Protein AF-A0A356EFA8-F1 (afdb_monomer_lite)

Foldseek 3Di:
DAFAPPCVVVVQVVPAPDWDWDDDLQKTKIKGADDDDPVPPPDFFRIKIFIGHNPDPTGQKIWTWGADPVRWTFTWIGGHNDIDTPDIDRDDDDPVVSVVVVVVVVVVDPVNVVCSVPDDDPPPDDPPDDDDDDDDD

pLDDT: mean 80.31, std 16.83, range [43.88, 96.44]

Structure (mmCIF, N/CA/C/O backbone):
data_AF-A0A356EFA8-F1
#
_entry.id   AF-A0A356EFA8-F1
#
loop_
_atom_site.group_PDB
_atom_site.id
_atom_site.type_symbol
_atom_site.label_atom_id
_atom_site.label_alt_id
_atom_site.label_comp_id
_atom_site.label_asym_id
_atom_site.label_entity_id
_atom_site.label_seq_id
_atom_site.pdbx_PDB_ins_code
_atom_site.Cartn_x
_atom_site.Cartn_y
_atom_site.Cartn_z
_atom_site.occupancy
_atom_site.B_iso_or_equiv
_atom_site.auth_seq_id
_atom_site.auth_comp_id
_atom_site.auth_asym_id
_atom_site.auth_atom_id
_atom_site.pdbx_PDB_model_num
ATOM 1 N N . MET A 1 1 ? -12.870 -0.960 8.664 1.00 74.88 1 MET A N 1
ATOM 2 C CA . MET A 1 1 ? -12.646 -1.708 7.402 1.00 74.88 1 MET A CA 1
ATOM 3 C C . MET A 1 1 ? -12.320 -3.165 7.731 1.00 74.88 1 MET A C 1
ATOM 5 O O . MET A 1 1 ? -12.073 -3.454 8.900 1.00 74.88 1 MET A O 1
ATOM 9 N N . LYS A 1 2 ? -12.379 -4.093 6.764 1.00 84.56 2 LYS A N 1
ATOM 10 C CA . LYS A 1 2 ? -11.931 -5.484 6.984 1.00 84.56 2 LYS A CA 1
ATOM 11 C C . LYS A 1 2 ? -10.401 -5.496 7.049 1.00 84.56 2 LYS A C 1
ATOM 13 O O . LYS A 1 2 ? -9.758 -4.748 6.320 1.00 84.56 2 LYS A O 1
ATOM 18 N N . ALA A 1 3 ? -9.824 -6.307 7.934 1.00 89.19 3 ALA A N 1
ATOM 19 C CA . ALA A 1 3 ? -8.374 -6.469 7.977 1.00 89.19 3 ALA A CA 1
ATOM 20 C C . ALA A 1 3 ? -7.860 -7.026 6.642 1.00 89.19 3 ALA A C 1
ATOM 22 O O . ALA A 1 3 ? -8.526 -7.850 6.009 1.00 89.19 3 ALA A O 1
ATOM 23 N N . LEU A 1 4 ? -6.675 -6.576 6.236 1.00 91.50 4 LEU A N 1
ATOM 24 C CA . LEU A 1 4 ? -6.004 -7.058 5.040 1.00 91.50 4 LEU A CA 1
ATOM 25 C C . LEU A 1 4 ? -5.713 -8.555 5.194 1.00 91.50 4 LEU A C 1
ATOM 27 O O . LEU A 1 4 ? -5.055 -8.962 6.155 1.00 91.50 4 LEU A O 1
ATOM 31 N N . GLN A 1 5 ? -6.210 -9.367 4.261 1.00 90.19 5 GLN A N 1
ATOM 32 C CA . GLN A 1 5 ? -6.033 -10.822 4.318 1.00 90.19 5 GLN A CA 1
ATOM 33 C C . GLN A 1 5 ? -4.653 -11.270 3.819 1.00 90.19 5 GLN A C 1
ATOM 35 O O . GLN A 1 5 ? -4.176 -12.340 4.190 1.00 90.19 5 GLN A O 1
ATOM 40 N N . ASP A 1 6 ? -3.997 -10.451 2.996 1.00 87.81 6 ASP A N 1
ATOM 41 C CA . ASP A 1 6 ? -2.668 -10.742 2.458 1.00 87.81 6 ASP A CA 1
ATOM 42 C C . ASP A 1 6 ? -1.582 -10.643 3.532 1.00 87.81 6 ASP A C 1
ATOM 44 O O . ASP A 1 6 ? -1.049 -9.571 3.791 1.00 87.81 6 ASP A O 1
ATOM 48 N N . ILE A 1 7 ? -1.186 -11.773 4.113 1.00 89.00 7 ILE A N 1
ATOM 49 C CA . ILE A 1 7 ? -0.150 -11.836 5.152 1.00 89.00 7 ILE A CA 1
ATOM 50 C C . ILE A 1 7 ? 1.245 -11.386 4.689 1.00 89.00 7 ILE A C 1
ATOM 52 O O . ILE A 1 7 ? 2.133 -11.232 5.533 1.00 89.00 7 ILE A O 1
ATOM 56 N N . SER A 1 8 ? 1.476 -11.135 3.391 1.00 87.88 8 SER A N 1
ATOM 57 C CA . SER A 1 8 ? 2.776 -10.645 2.927 1.00 87.88 8 SER A CA 1
ATOM 58 C C . SER A 1 8 ? 3.128 -9.292 3.549 1.00 87.88 8 SER A C 1
ATOM 60 O O . SER A 1 8 ? 4.311 -8.980 3.672 1.00 87.88 8 SER A O 1
ATOM 62 N N . TRP A 1 9 ? 2.136 -8.501 3.992 1.00 89.75 9 TRP A N 1
ATOM 63 C CA . TRP A 1 9 ? 2.381 -7.250 4.722 1.00 89.75 9 TRP A CA 1
ATOM 64 C C . TRP A 1 9 ? 3.275 -7.467 5.948 1.00 89.75 9 TRP A C 1
ATOM 66 O O . TRP A 1 9 ? 4.125 -6.626 6.237 1.00 89.75 9 TRP A O 1
ATOM 76 N N . LEU A 1 10 ? 3.135 -8.608 6.634 1.00 91.12 10 LEU A N 1
ATOM 77 C CA . LEU A 1 10 ? 3.937 -8.944 7.805 1.00 91.12 10 LEU A CA 1
ATOM 78 C C . LEU A 1 10 ? 5.395 -9.143 7.396 1.00 91.12 10 LEU A C 1
ATOM 80 O O . LEU A 1 10 ? 6.282 -8.543 7.992 1.00 91.12 10 LEU A O 1
ATOM 84 N N . ARG A 1 11 ? 5.638 -9.916 6.327 1.00 88.69 11 ARG A N 1
ATOM 85 C CA . ARG A 1 11 ? 6.984 -10.140 5.782 1.00 88.69 11 ARG A CA 1
ATOM 86 C C . ARG A 1 11 ? 7.681 -8.811 5.522 1.00 88.69 11 ARG A C 1
ATOM 88 O O . ARG A 1 11 ? 8.749 -8.585 6.076 1.00 88.69 11 ARG A O 1
ATOM 95 N N . TYR A 1 12 ? 7.050 -7.915 4.765 1.00 87.44 12 TYR A N 1
ATOM 96 C CA . TYR A 1 12 ? 7.639 -6.613 4.442 1.00 87.44 12 TYR A CA 1
ATOM 97 C C . TYR A 1 12 ? 7.851 -5.734 5.678 1.00 87.44 12 TYR A C 1
ATOM 99 O O . TYR A 1 12 ? 8.892 -5.098 5.818 1.00 87.44 12 TYR A O 1
ATOM 107 N N . LEU A 1 13 ? 6.927 -5.761 6.640 1.00 86.88 13 LEU A N 1
ATOM 108 C CA . LEU A 1 13 ? 7.123 -5.102 7.931 1.00 86.88 13 LEU A CA 1
ATOM 109 C C . LEU A 1 13 ? 8.204 -5.727 8.809 1.00 86.88 13 LEU A C 1
ATOM 111 O O . LEU A 1 13 ? 8.528 -5.125 9.820 1.00 86.88 13 LEU A O 1
ATOM 115 N N . TYR A 1 14 ? 8.754 -6.899 8.511 1.00 83.81 14 TYR A N 1
ATOM 116 C CA . TYR A 1 14 ? 9.884 -7.443 9.270 1.00 83.81 14 TYR A CA 1
ATOM 117 C C . TYR A 1 14 ? 11.191 -7.351 8.496 1.00 83.81 14 TYR A C 1
ATOM 119 O O . TYR A 1 14 ? 12.222 -7.067 9.102 1.00 83.81 14 TYR A O 1
ATOM 127 N N . THR A 1 15 ? 11.152 -7.509 7.175 1.00 80.06 15 THR A N 1
ATOM 128 C CA . THR A 1 15 ? 12.349 -7.576 6.334 1.00 80.06 15 THR A CA 1
ATOM 129 C C . THR A 1 15 ? 12.770 -6.230 5.755 1.00 80.06 15 THR A C 1
ATOM 131 O O . THR A 1 15 ? 13.953 -6.044 5.477 1.00 80.06 15 THR A O 1
ATOM 134 N N . SER A 1 16 ? 11.859 -5.262 5.594 1.00 75.69 16 SER A N 1
ATOM 135 C CA . SER A 1 16 ? 12.225 -3.962 5.024 1.00 75.69 16 SER A CA 1
ATOM 136 C C . SER A 1 16 ? 13.109 -3.178 5.987 1.00 75.69 16 SER A C 1
ATOM 138 O O . SER A 1 16 ? 12.699 -2.886 7.110 1.00 75.69 16 SER A O 1
ATOM 140 N N . VAL A 1 17 ? 14.306 -2.813 5.527 1.00 68.44 17 VAL A N 1
ATOM 141 C CA . VAL A 1 17 ? 15.289 -2.019 6.284 1.00 68.44 17 VAL A CA 1
ATOM 142 C C . VAL A 1 17 ? 14.862 -0.552 6.381 1.00 68.44 17 VAL A C 1
ATOM 144 O O . VAL A 1 17 ? 15.141 0.116 7.371 1.00 68.44 17 VAL A O 1
ATOM 147 N N . GLN A 1 18 ? 14.150 -0.052 5.369 1.00 73.94 18 GLN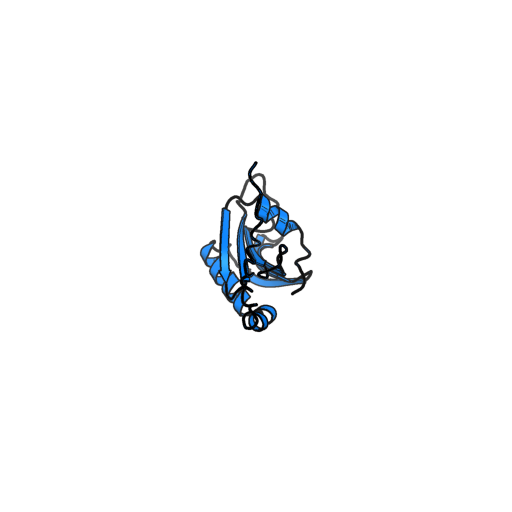 A N 1
ATOM 148 C CA . GLN A 1 18 ? 13.697 1.333 5.302 1.00 73.94 18 GLN A CA 1
ATOM 149 C C . GLN A 1 18 ? 12.189 1.413 5.512 1.00 73.94 18 GLN A C 1
ATOM 151 O O . GLN A 1 18 ? 11.410 0.838 4.742 1.00 73.94 18 GLN A O 1
ATOM 156 N N . ARG A 1 19 ? 11.793 2.123 6.574 1.00 82.25 19 ARG A N 1
ATOM 157 C CA . ARG A 1 19 ? 10.394 2.337 6.940 1.00 82.25 19 ARG A CA 1
ATOM 158 C C . ARG A 1 19 ? 10.169 3.766 7.385 1.00 82.25 19 ARG A C 1
ATOM 160 O O . ARG A 1 19 ? 10.938 4.292 8.185 1.00 82.25 19 ARG A O 1
ATOM 167 N N . GLU A 1 20 ? 9.081 4.352 6.912 1.00 91.31 20 GLU A N 1
ATOM 168 C CA . GLU A 1 20 ? 8.570 5.618 7.426 1.00 91.31 20 GLU A CA 1
ATOM 169 C C . GLU A 1 20 ? 7.288 5.351 8.213 1.00 91.31 20 GLU A C 1
ATOM 171 O O . GLU A 1 20 ? 6.422 4.595 7.773 1.00 91.31 20 GLU A O 1
ATOM 176 N N . HIS A 1 21 ? 7.165 5.980 9.380 1.00 92.56 21 HIS A N 1
ATOM 177 C CA . HIS A 1 21 ? 5.983 5.899 10.228 1.00 92.56 21 HIS A CA 1
ATOM 178 C C . HIS A 1 21 ? 5.426 7.301 10.437 1.00 92.56 21 HIS A C 1
ATOM 180 O O . HIS A 1 21 ? 6.141 8.186 10.905 1.00 92.56 21 HIS A O 1
ATOM 186 N N . PHE A 1 22 ? 4.147 7.503 10.132 1.00 92.56 22 PHE A N 1
ATOM 187 C CA . PHE A 1 22 ? 3.484 8.781 10.373 1.00 92.56 22 PHE A CA 1
ATOM 188 C C . PHE A 1 22 ? 1.983 8.604 10.600 1.00 92.56 22 PHE A C 1
ATOM 190 O O . PHE A 1 22 ? 1.412 7.541 10.359 1.00 92.56 22 PHE A O 1
ATOM 197 N N . SER A 1 23 ? 1.341 9.656 11.099 1.00 90.44 23 SER A N 1
ATOM 198 C CA . SER A 1 23 ? -0.106 9.688 11.307 1.00 90.44 23 SER A CA 1
ATOM 199 C C . SER A 1 23 ? -0.770 10.542 10.238 1.00 90.44 23 SER A C 1
ATOM 201 O O . SER A 1 23 ? -0.256 11.600 9.881 1.00 90.44 23 SER A O 1
ATOM 203 N N . TRP A 1 24 ? -1.942 10.125 9.771 1.00 88.81 24 TRP A N 1
ATOM 204 C CA . TRP A 1 24 ? -2.717 10.871 8.785 1.00 88.81 24 TRP A CA 1
ATOM 205 C C . TRP A 1 24 ? -4.210 10.757 9.092 1.00 88.81 24 TRP A C 1
ATOM 207 O O . TRP A 1 24 ? -4.753 9.659 9.153 1.00 88.81 24 TRP A O 1
ATOM 217 N N . ARG A 1 25 ? -4.870 11.890 9.365 1.00 87.19 25 ARG A N 1
ATOM 218 C CA . ARG A 1 25 ? -6.303 11.969 9.729 1.00 87.19 25 ARG A CA 1
ATOM 219 C C . ARG A 1 25 ? -6.758 10.971 10.818 1.00 87.19 25 ARG A C 1
ATOM 221 O O . ARG A 1 25 ? -7.889 10.493 10.795 1.00 87.19 25 ARG A O 1
ATOM 228 N N . GLY A 1 26 ? -5.888 10.676 11.791 1.00 85.88 26 GLY A N 1
ATOM 229 C CA . GLY A 1 26 ? -6.155 9.733 12.892 1.00 85.88 26 GLY A CA 1
ATOM 230 C C . GLY A 1 26 ? -5.831 8.265 12.584 1.00 85.88 26 GLY A C 1
ATOM 231 O O . GLY A 1 26 ? -5.962 7.411 13.460 1.00 85.88 26 GLY A O 1
ATOM 232 N N . LEU A 1 27 ? -5.367 7.971 11.370 1.00 90.44 27 LEU A N 1
ATOM 233 C CA . LEU A 1 27 ? -4.832 6.674 10.970 1.00 90.44 27 LEU A CA 1
ATOM 234 C C . LEU A 1 27 ? -3.329 6.626 11.219 1.00 90.44 27 LEU A C 1
ATOM 236 O O . LEU A 1 27 ? -2.643 7.647 11.133 1.00 90.44 27 LEU A O 1
ATOM 240 N N . ARG A 1 28 ? -2.814 5.429 11.494 1.00 92.88 28 ARG A N 1
ATOM 241 C CA . ARG A 1 28 ? -1.372 5.179 11.524 1.00 92.88 28 ARG A CA 1
ATOM 242 C C . ARG A 1 28 ? -0.961 4.615 10.176 1.00 92.88 28 ARG A C 1
ATOM 244 O O . ARG A 1 28 ? -1.554 3.647 9.710 1.00 92.88 28 ARG A O 1
ATOM 251 N N . ILE A 1 29 ? 0.052 5.213 9.572 1.00 94.75 29 ILE A N 1
ATOM 252 C CA . ILE A 1 29 ? 0.588 4.802 8.284 1.00 94.75 29 ILE A CA 1
ATOM 253 C C . ILE A 1 29 ? 2.006 4.294 8.494 1.00 94.75 29 ILE A C 1
ATOM 255 O O . ILE A 1 29 ? 2.811 4.917 9.191 1.00 94.75 29 ILE A O 1
ATOM 259 N N . VAL A 1 30 ? 2.292 3.145 7.890 1.00 94.62 30 VAL A N 1
ATOM 260 C CA . VAL A 1 30 ? 3.643 2.605 7.791 1.00 94.62 30 VAL A CA 1
ATOM 261 C C . VAL A 1 30 ? 3.956 2.383 6.331 1.00 94.62 30 VAL A C 1
ATOM 263 O O . VAL A 1 30 ? 3.297 1.585 5.667 1.00 94.62 30 VAL A O 1
ATOM 266 N N . THR A 1 31 ? 4.976 3.065 5.841 1.00 94.81 31 THR A N 1
ATOM 267 C CA . THR A 1 31 ? 5.465 2.866 4.487 1.00 94.81 31 THR A CA 1
ATOM 268 C C . THR A 1 31 ? 6.722 2.024 4.525 1.00 94.81 31 THR A C 1
ATOM 270 O O . THR A 1 31 ? 7.618 2.278 5.325 1.00 94.81 31 THR A O 1
ATOM 273 N N . VAL A 1 32 ? 6.795 1.028 3.653 1.00 93.00 32 VAL A N 1
ATOM 274 C CA . VAL A 1 32 ? 7.958 0.163 3.488 1.00 93.00 32 VAL A CA 1
ATOM 275 C C . VAL A 1 32 ? 8.527 0.324 2.085 1.00 93.00 32 VAL A C 1
ATOM 277 O O . VAL A 1 32 ? 7.793 0.345 1.092 1.00 93.00 32 VAL A O 1
ATOM 280 N N . MET A 1 33 ? 9.851 0.435 2.019 1.00 90.94 33 MET A N 1
ATOM 281 C CA . MET A 1 33 ? 10.601 0.346 0.773 1.00 90.94 33 MET A CA 1
ATOM 282 C C . MET A 1 33 ? 11.211 -1.046 0.667 1.00 90.94 33 MET A C 1
ATOM 284 O O . MET A 1 33 ? 11.821 -1.550 1.617 1.00 90.94 33 MET A O 1
ATOM 288 N N . VAL A 1 34 ? 11.021 -1.678 -0.486 1.00 84.19 34 VAL A N 1
ATOM 289 C CA . VAL A 1 34 ? 11.580 -2.995 -0.771 1.00 84.19 34 VAL A CA 1
ATOM 290 C C . VAL A 1 34 ? 12.851 -2.783 -1.590 1.00 84.19 34 VAL A C 1
ATOM 292 O O . VAL A 1 34 ? 12.776 -2.253 -2.700 1.00 84.19 34 VAL A O 1
ATOM 295 N N . PRO A 1 35 ? 14.033 -3.109 -1.043 1.00 72.00 35 PRO A N 1
ATOM 296 C CA . PRO A 1 35 ? 15.280 -2.900 -1.757 1.00 72.00 35 PRO A CA 1
ATOM 297 C C . PRO A 1 35 ? 15.357 -3.833 -2.967 1.00 72.00 35 PRO A C 1
ATOM 299 O O . PRO A 1 35 ? 15.151 -5.041 -2.851 1.00 72.00 35 PRO A O 1
ATOM 302 N N . SER A 1 36 ? 15.710 -3.279 -4.125 1.00 67.25 36 SER A N 1
ATOM 303 C CA . SER A 1 36 ? 16.084 -4.066 -5.297 1.00 67.25 36 SER A CA 1
ATOM 304 C C . SER A 1 36 ? 17.378 -4.821 -4.978 1.00 67.25 36 SER A C 1
ATOM 306 O O . SER A 1 36 ? 18.419 -4.194 -4.793 1.00 67.25 36 SER A O 1
ATOM 308 N N . SER A 1 37 ? 17.341 -6.151 -4.888 1.00 63.00 37 SER A N 1
ATOM 309 C CA . SER A 1 37 ? 18.557 -6.966 -4.769 1.00 63.00 37 SER A CA 1
ATOM 310 C C . SER A 1 37 ? 18.580 -8.056 -5.836 1.00 63.00 37 SER A C 1
ATOM 312 O O . SER A 1 37 ? 17.534 -8.555 -6.250 1.00 63.00 37 SER A O 1
ATOM 314 N N . SER A 1 38 ? 19.783 -8.458 -6.249 1.00 56.78 38 SER A N 1
ATOM 315 C CA . SER A 1 38 ? 20.014 -9.584 -7.165 1.00 56.78 38 SER A CA 1
ATOM 316 C C . SER A 1 38 ? 19.611 -10.948 -6.583 1.00 56.78 38 SER A C 1
ATOM 318 O O . SER A 1 38 ? 19.583 -11.943 -7.294 1.00 56.78 38 SER A O 1
ATOM 320 N N . LEU A 1 39 ? 19.277 -11.019 -5.292 1.00 55.41 39 LEU A N 1
ATOM 321 C CA . LEU A 1 39 ? 18.709 -12.208 -4.643 1.00 55.41 39 LEU A CA 1
ATOM 322 C C . LEU A 1 39 ? 17.173 -12.132 -4.532 1.00 55.41 39 LEU A C 1
ATOM 324 O O . LEU A 1 39 ? 16.530 -13.090 -4.110 1.00 55.41 39 LEU A O 1
ATOM 328 N N . HIS A 1 40 ? 16.582 -10.997 -4.910 1.00 53.56 40 HIS A N 1
ATOM 329 C CA . HIS A 1 40 ? 15.180 -10.630 -4.701 1.00 53.56 40 HIS A CA 1
ATOM 330 C C . HIS A 1 40 ? 14.434 -10.391 -6.024 1.00 53.56 40 HIS A C 1
ATOM 332 O O . HIS A 1 40 ? 13.483 -9.616 -6.077 1.00 53.56 40 HIS A O 1
ATOM 338 N N . HIS A 1 41 ? 14.822 -11.098 -7.090 1.00 51.31 41 HIS A N 1
ATOM 339 C CA . HIS A 1 41 ? 14.202 -11.033 -8.424 1.00 51.31 41 HIS A CA 1
ATOM 340 C C . HIS A 1 41 ? 12.698 -11.387 -8.470 1.00 51.31 41 HIS A C 1
ATOM 342 O O . HIS A 1 41 ? 12.086 -11.285 -9.526 1.00 51.31 41 HIS A O 1
ATOM 348 N N . PHE A 1 42 ? 12.095 -11.771 -7.341 1.00 61.31 42 PHE A N 1
ATOM 349 C CA . PHE A 1 42 ? 10.674 -12.109 -7.207 1.00 61.31 42 PHE A CA 1
ATOM 350 C C . PHE A 1 42 ? 9.919 -11.176 -6.248 1.00 61.31 42 PHE A C 1
ATOM 352 O O . PHE A 1 42 ? 8.826 -11.509 -5.782 1.00 61.31 42 PHE A O 1
ATOM 359 N N . GLU A 1 43 ? 10.504 -10.035 -5.877 1.00 75.81 43 GLU A N 1
ATOM 360 C CA . GLU A 1 43 ? 9.807 -9.072 -5.032 1.00 75.81 43 GLU A CA 1
ATOM 361 C C . GLU A 1 43 ? 8.728 -8.343 -5.826 1.00 75.81 43 GLU A C 1
ATOM 363 O O . GLU A 1 43 ? 9.000 -7.514 -6.687 1.00 75.81 43 GLU A O 1
ATOM 368 N N . ARG A 1 44 ? 7.479 -8.663 -5.487 1.00 82.25 44 ARG A N 1
ATOM 369 C CA . ARG A 1 44 ? 6.280 -8.128 -6.129 1.00 82.25 44 ARG A CA 1
ATOM 370 C C . ARG A 1 44 ? 6.142 -6.613 -5.972 1.00 82.25 44 ARG A C 1
ATOM 372 O O . ARG A 1 44 ? 5.653 -5.939 -6.869 1.00 82.25 44 ARG A O 1
ATOM 379 N N . PHE A 1 45 ? 6.538 -6.078 -4.820 1.00 88.31 45 PHE A N 1
ATOM 380 C CA . PHE A 1 45 ? 6.331 -4.671 -4.487 1.00 88.31 45 PHE A CA 1
ATOM 381 C C . PHE A 1 45 ? 7.658 -3.929 -4.438 1.00 88.31 45 PHE A C 1
ATOM 383 O O . PHE A 1 45 ? 8.606 -4.407 -3.826 1.00 88.31 45 PHE A O 1
ATOM 390 N N . LYS A 1 46 ? 7.691 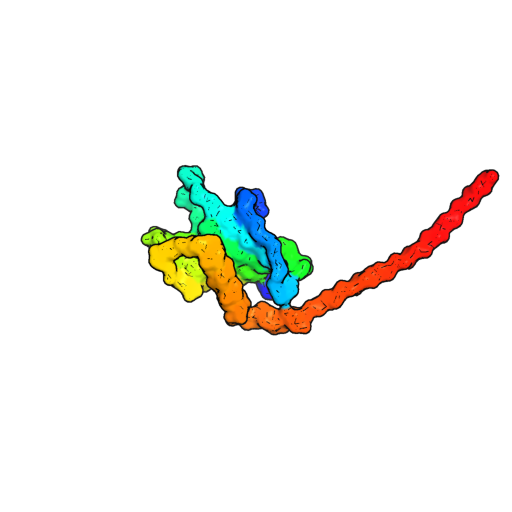-2.720 -5.000 1.00 90.12 46 LYS A N 1
ATOM 391 C CA . LYS A 1 46 ? 8.786 -1.758 -4.815 1.00 90.12 46 LYS A CA 1
ATOM 392 C C . LYS A 1 46 ? 8.543 -0.867 -3.598 1.00 90.12 46 LYS A C 1
ATOM 394 O O . LYS A 1 46 ? 9.435 -0.661 -2.775 1.00 90.12 46 LYS A O 1
ATOM 399 N N . TYR A 1 47 ? 7.313 -0.375 -3.467 1.00 93.12 47 TYR A N 1
ATOM 400 C CA . TYR A 1 47 ? 6.859 0.413 -2.324 1.00 93.12 47 TYR A CA 1
ATOM 401 C C . TYR A 1 47 ? 5.501 -0.079 -1.853 1.00 93.12 47 TYR A C 1
ATOM 403 O O . TYR A 1 47 ? 4.665 -0.485 -2.663 1.00 93.12 47 TYR A O 1
ATOM 411 N N . ARG A 1 48 ? 5.268 -0.012 -0.544 1.00 94.31 48 ARG A N 1
ATOM 412 C CA . ARG A 1 48 ? 3.985 -0.390 0.045 1.00 94.31 48 ARG A CA 1
ATOM 413 C C . ARG A 1 48 ? 3.654 0.507 1.229 1.00 94.31 48 ARG A C 1
ATOM 415 O O . ARG A 1 48 ? 4.452 0.656 2.146 1.00 94.31 48 ARG A O 1
ATOM 422 N N . MET A 1 49 ? 2.477 1.116 1.201 1.00 96.06 49 MET A N 1
ATOM 423 C CA . MET A 1 49 ? 1.925 1.944 2.266 1.00 96.06 49 MET A CA 1
ATOM 424 C C . MET A 1 49 ? 0.826 1.153 2.959 1.00 96.06 49 MET A C 1
ATOM 426 O O . MET A 1 49 ? -0.198 0.848 2.358 1.00 96.06 49 MET A O 1
ATOM 430 N N . LEU A 1 50 ? 1.051 0.809 4.218 1.00 95.38 50 LEU A N 1
ATOM 431 C CA . LEU A 1 50 ? 0.122 0.070 5.057 1.00 95.38 50 LEU A CA 1
ATOM 432 C C . LEU A 1 50 ? -0.617 1.038 5.969 1.00 95.38 50 LEU A C 1
ATOM 434 O O . LEU A 1 50 ? -0.001 1.842 6.673 1.00 95.38 50 LEU A O 1
ATOM 438 N N . VAL A 1 51 ? -1.940 0.933 5.980 1.00 94.69 51 VAL A N 1
ATOM 439 C CA . VAL A 1 51 ? -2.809 1.815 6.757 1.00 94.69 51 VAL A CA 1
ATOM 440 C C . VAL A 1 51 ? -3.443 1.021 7.882 1.00 94.69 51 VAL A C 1
ATOM 442 O O . VAL A 1 51 ? -4.086 -0.005 7.657 1.00 94.69 51 VAL A O 1
ATOM 445 N N . PHE A 1 52 ? -3.282 1.519 9.099 1.00 93.00 52 PHE A N 1
ATOM 446 C CA . PHE A 1 52 ? -3.802 0.923 10.317 1.00 93.00 52 PHE A CA 1
ATOM 447 C C . PHE A 1 52 ? -4.825 1.858 10.947 1.00 93.00 52 PHE A C 1
ATOM 449 O O . PHE A 1 52 ? -4.598 3.066 11.085 1.00 93.00 52 PHE A O 1
ATOM 456 N N . GLU A 1 53 ? -5.925 1.281 11.42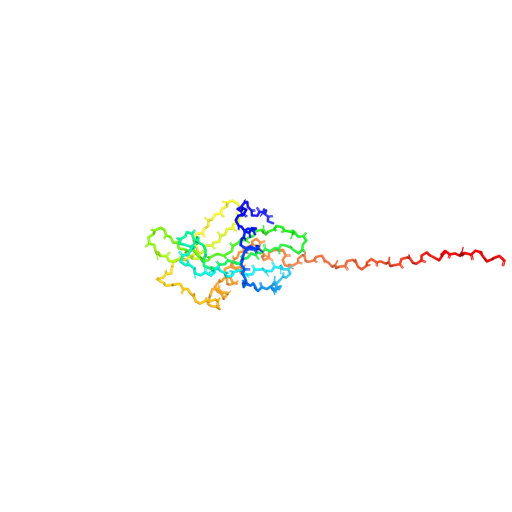2 1.00 89.44 53 GLU A N 1
ATOM 457 C CA . GLU A 1 53 ? -6.788 1.984 12.361 1.00 89.44 53 GLU A CA 1
ATOM 458 C C . GLU A 1 53 ? -6.040 2.131 13.709 1.00 89.44 53 GLU A C 1
ATOM 460 O O . GLU A 1 53 ? -5.162 1.333 14.068 1.00 89.44 53 GLU A O 1
ATOM 465 N N . ALA A 1 54 ? -6.343 3.191 14.467 1.00 77.00 54 ALA A N 1
ATOM 466 C CA . ALA A 1 54 ? -5.568 3.579 15.653 1.00 77.00 54 ALA A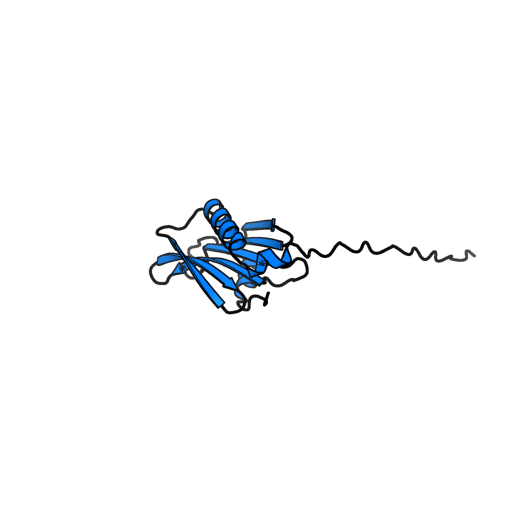 CA 1
ATOM 467 C C . ALA A 1 54 ? -5.417 2.449 16.692 1.00 77.00 54 ALA A C 1
ATOM 469 O O . ALA A 1 54 ? -4.381 2.360 17.347 1.00 77.00 54 ALA A O 1
ATOM 470 N N . ALA A 1 55 ? -6.414 1.565 16.796 1.00 79.94 55 ALA A N 1
ATOM 471 C CA . ALA A 1 55 ? -6.451 0.470 17.761 1.00 79.94 55 ALA A CA 1
ATOM 472 C C . ALA A 1 55 ? -6.086 -0.914 17.183 1.00 79.94 55 ALA A C 1
ATOM 474 O O . ALA A 1 55 ? -6.057 -1.882 17.940 1.00 79.94 55 ALA A O 1
ATOM 475 N N . THR A 1 56 ? -5.821 -1.047 15.876 1.00 85.56 56 THR A N 1
ATOM 476 C CA . THR A 1 56 ? -5.608 -2.362 15.241 1.00 85.56 56 THR A CA 1
ATOM 477 C C . THR A 1 56 ? -4.133 -2.649 14.982 1.00 85.56 56 THR A C 1
ATOM 479 O O . THR A 1 56 ? -3.383 -1.797 14.516 1.00 85.56 56 THR A O 1
ATOM 482 N N . ILE A 1 57 ? -3.695 -3.879 15.247 1.00 88.06 57 ILE A N 1
ATOM 483 C CA . ILE A 1 57 ? -2.330 -4.324 14.910 1.00 88.06 57 ILE A CA 1
ATOM 484 C C . ILE A 1 57 ? -2.205 -4.805 13.462 1.00 88.06 57 ILE A C 1
ATOM 486 O O . ILE A 1 57 ? -1.099 -4.931 12.951 1.00 88.06 57 ILE A O 1
ATOM 490 N N . THR A 1 58 ? -3.334 -5.063 12.805 1.00 91.00 58 THR A N 1
ATOM 491 C CA . THR A 1 58 ? -3.409 -5.469 11.403 1.00 91.00 58 THR A CA 1
ATOM 492 C C . THR A 1 58 ? -3.748 -4.267 10.526 1.00 91.00 58 THR A C 1
ATOM 494 O O . THR A 1 58 ? -4.620 -3.471 10.914 1.00 91.00 58 THR A O 1
ATOM 497 N N . PRO A 1 59 ? -3.112 -4.129 9.350 1.00 93.69 59 PRO A N 1
ATOM 498 C CA . PRO A 1 59 ? -3.497 -3.104 8.398 1.00 93.69 59 PRO A CA 1
ATOM 499 C C . PRO A 1 59 ? -4.881 -3.425 7.832 1.00 93.69 59 PRO A C 1
ATOM 501 O O . PRO A 1 59 ? -5.284 -4.585 7.736 1.00 93.69 59 PRO A O 1
ATOM 504 N N . VAL A 1 60 ? -5.616 -2.383 7.471 1.00 93.19 60 VAL A N 1
ATOM 505 C CA . VAL A 1 60 ? -6.934 -2.488 6.831 1.00 93.19 60 VAL A CA 1
ATOM 506 C C . VAL A 1 60 ? -6.889 -2.157 5.342 1.00 93.19 60 VAL A C 1
ATOM 508 O O . VAL A 1 60 ? -7.787 -2.540 4.598 1.00 93.19 60 VAL A O 1
ATOM 511 N N . LEU A 1 61 ? -5.832 -1.468 4.915 1.00 94.94 61 LEU A N 1
ATOM 512 C CA . LEU A 1 61 ? -5.587 -1.090 3.533 1.00 94.94 61 LEU A CA 1
ATOM 513 C C . LEU A 1 61 ? -4.091 -1.201 3.237 1.00 94.94 61 LEU A C 1
ATOM 515 O O . LEU A 1 61 ? -3.259 -0.916 4.108 1.00 94.94 61 LEU A O 1
ATOM 519 N N . ALA A 1 62 ? -3.759 -1.554 2.001 1.00 95.50 62 ALA A N 1
ATOM 520 C CA . ALA A 1 62 ? -2.435 -1.336 1.443 1.00 95.50 62 ALA A CA 1
ATOM 521 C C . ALA A 1 62 ? -2.523 -0.569 0.120 1.00 95.50 62 ALA A C 1
ATOM 523 O O . ALA A 1 62 ? -3.393 -0.851 -0.698 1.00 95.50 62 ALA A O 1
ATOM 524 N N . ILE A 1 63 ? -1.609 0.374 -0.094 1.00 96.44 63 ILE A N 1
ATOM 525 C CA . ILE A 1 63 ? -1.404 1.037 -1.385 1.00 96.44 63 ILE A CA 1
ATOM 526 C C . ILE A 1 63 ? -0.002 0.688 -1.857 1.00 96.44 63 ILE A C 1
ATOM 528 O O . ILE A 1 63 ? 0.964 0.902 -1.122 1.00 96.44 63 ILE A O 1
ATOM 532 N N . ASN A 1 64 ? 0.121 0.131 -3.055 1.00 95.69 64 ASN A N 1
ATOM 533 C CA . ASN A 1 64 ? 1.353 -0.498 -3.505 1.00 95.69 64 ASN A CA 1
ATOM 534 C C . ASN A 1 64 ? 1.818 0.054 -4.848 1.00 95.69 64 ASN A C 1
ATOM 536 O O . ASN A 1 64 ? 1.000 0.401 -5.694 1.00 95.69 64 ASN A O 1
ATOM 540 N N . ILE A 1 65 ? 3.134 0.054 -5.044 1.00 94.94 65 ILE A N 1
ATOM 541 C CA . ILE A 1 65 ? 3.752 0.051 -6.369 1.00 94.94 65 ILE A CA 1
ATOM 542 C C . ILE A 1 65 ? 4.265 -1.357 -6.613 1.00 94.94 65 ILE A C 1
ATOM 544 O O . ILE A 1 65 ? 5.165 -1.815 -5.902 1.00 94.94 65 ILE A O 1
ATOM 548 N N . GLU A 1 66 ? 3.690 -2.021 -7.604 1.00 91.00 66 GLU A N 1
ATOM 549 C CA . GLU A 1 66 ? 4.076 -3.361 -8.035 1.00 91.00 66 GLU A CA 1
ATOM 550 C C . GLU A 1 66 ? 4.425 -3.395 -9.518 1.00 91.00 66 GLU A C 1
ATOM 552 O O . GLU A 1 66 ? 3.953 -2.572 -10.302 1.00 91.00 66 GLU A O 1
ATOM 557 N N . ASP A 1 67 ? 5.297 -4.329 -9.860 1.00 86.88 67 ASP A N 1
ATOM 558 C CA . ASP A 1 67 ? 5.580 -4.752 -11.228 1.00 86.88 67 ASP A CA 1
ATOM 559 C C . ASP A 1 67 ? 4.473 -5.732 -11.661 1.00 86.88 67 ASP A C 1
ATOM 561 O O . ASP A 1 67 ? 4.010 -6.556 -10.864 1.00 86.88 67 ASP A O 1
ATOM 565 N N . ASP A 1 68 ? 3.985 -5.592 -12.894 1.00 80.00 68 ASP A N 1
ATOM 566 C CA . ASP A 1 68 ? 3.170 -6.618 -13.533 1.00 80.00 68 ASP A CA 1
ATOM 567 C C . ASP A 1 68 ? 4.042 -7.617 -14.302 1.00 80.00 68 ASP A C 1
ATOM 569 O O . ASP A 1 68 ? 5.186 -7.344 -14.644 1.00 80.00 68 ASP A O 1
ATOM 573 N N . LEU A 1 69 ? 3.482 -8.779 -14.652 1.00 74.75 69 LEU A N 1
ATOM 574 C CA . LEU A 1 69 ? 4.215 -9.834 -15.371 1.00 74.75 69 LEU A CA 1
ATOM 575 C C . LEU A 1 69 ? 4.812 -9.388 -16.721 1.00 74.75 69 LEU A C 1
ATOM 577 O O . LEU A 1 69 ? 5.608 -10.122 -17.303 1.00 74.75 69 LEU A O 1
ATOM 581 N N . MET A 1 70 ? 4.405 -8.229 -17.243 1.00 78.00 70 MET A N 1
ATOM 582 C CA . MET A 1 70 ? 4.926 -7.642 -18.475 1.00 78.00 70 MET A CA 1
ATOM 583 C C . MET A 1 70 ? 5.968 -6.542 -18.214 1.00 78.00 70 MET A C 1
ATOM 585 O O . MET A 1 70 ? 6.416 -5.896 -19.160 1.00 78.00 70 MET A O 1
ATOM 589 N N . GLY A 1 71 ? 6.371 -6.335 -16.959 1.00 75.25 71 GLY A N 1
ATOM 590 C CA . GLY A 1 71 ? 7.352 -5.343 -16.529 1.00 75.25 71 GLY A CA 1
ATOM 591 C C . GLY A 1 71 ? 6.811 -3.913 -16.437 1.00 75.25 71 GLY A C 1
ATOM 592 O O . GLY A 1 71 ? 7.599 -2.974 -16.317 1.00 75.25 71 GLY A O 1
ATOM 593 N N . SER A 1 72 ? 5.490 -3.713 -16.511 1.00 85.69 72 SER A N 1
ATOM 594 C CA . SER A 1 72 ? 4.873 -2.396 -16.315 1.00 85.69 72 SER A CA 1
ATOM 595 C C . SER A 1 72 ? 4.630 -2.130 -14.833 1.00 85.69 72 SER A C 1
ATOM 597 O O . SER A 1 72 ? 4.269 -3.025 -14.071 1.00 85.69 72 SER A O 1
ATOM 599 N N . TRP A 1 73 ? 4.770 -0.874 -14.413 1.00 91.62 73 TRP A N 1
ATOM 600 C CA . TRP A 1 73 ? 4.538 -0.493 -13.022 1.00 91.62 73 TRP A CA 1
ATOM 601 C C . TRP A 1 73 ? 3.068 -0.156 -12.794 1.00 91.62 73 TRP A C 1
ATOM 603 O O . TRP A 1 73 ? 2.450 0.567 -13.572 1.00 91.62 73 TRP A O 1
ATOM 613 N N . CYS A 1 74 ? 2.499 -0.643 -11.700 1.00 94.44 74 CYS A N 1
ATOM 614 C CA . CYS A 1 74 ? 1.112 -0.404 -11.330 1.00 94.44 74 CYS A CA 1
ATOM 615 C C . CYS A 1 74 ? 1.023 0.180 -9.922 1.00 94.44 74 CYS A C 1
ATOM 617 O O . CYS A 1 74 ? 1.644 -0.323 -8.986 1.00 94.44 74 CYS A O 1
ATOM 619 N N . LEU A 1 75 ? 0.202 1.221 -9.770 1.00 95.88 75 LEU A N 1
ATOM 620 C CA . LEU A 1 75 ? -0.297 1.669 -8.477 1.00 95.88 75 LEU A CA 1
ATOM 621 C C . LEU A 1 75 ? -1.565 0.882 -8.155 1.00 95.88 75 LEU A C 1
ATOM 623 O O . LEU A 1 75 ? -2.556 0.973 -8.889 1.00 95.88 75 LEU A O 1
ATOM 627 N N . THR A 1 76 ? -1.550 0.135 -7.057 1.00 95.69 76 THR A N 1
ATOM 628 C CA . THR A 1 76 ? -2.682 -0.701 -6.651 1.00 95.69 76 THR A CA 1
ATOM 629 C C . THR A 1 76 ? -3.148 -0.392 -5.245 1.00 95.69 76 THR A C 1
ATOM 631 O O . THR A 1 76 ? -2.372 0.021 -4.385 1.00 95.69 76 THR A O 1
ATOM 634 N N . VAL A 1 77 ? -4.445 -0.567 -5.020 1.00 95.75 77 VAL A N 1
ATOM 635 C CA . VAL A 1 77 ? -5.091 -0.435 -3.716 1.00 95.75 77 VAL A CA 1
ATOM 636 C C . VAL A 1 77 ? -5.654 -1.792 -3.337 1.00 95.75 77 VAL A C 1
ATOM 638 O O . VAL A 1 77 ? -6.336 -2.438 -4.130 1.00 95.75 77 VAL A O 1
ATOM 641 N N . GLN A 1 78 ? -5.360 -2.224 -2.119 1.00 94.50 78 GLN A N 1
ATOM 642 C CA . GLN A 1 78 ? -5.819 -3.485 -1.569 1.00 94.50 78 GLN A CA 1
ATOM 643 C C . GLN A 1 78 ? -6.642 -3.242 -0.306 1.00 94.50 78 GLN A C 1
ATOM 645 O O . GLN A 1 78 ? -6.135 -2.670 0.661 1.00 94.50 78 GLN A O 1
ATOM 650 N N . GLU A 1 79 ? -7.886 -3.715 -0.302 1.00 92.12 79 GLU A N 1
ATOM 651 C CA . GLU A 1 79 ? -8.814 -3.632 0.829 1.00 92.12 79 GLU A CA 1
ATOM 652 C C . GLU A 1 79 ? -9.385 -5.022 1.128 1.00 92.12 79 GLU A C 1
ATOM 654 O O . GLU A 1 79 ? -10.063 -5.629 0.298 1.00 92.12 79 GLU A O 1
ATOM 659 N N . GLY A 1 80 ? -9.112 -5.550 2.325 1.00 89.19 80 GLY A N 1
ATOM 660 C CA . GLY A 1 80 ? -9.511 -6.912 2.682 1.00 89.19 80 GLY A CA 1
ATOM 661 C C . GLY A 1 80 ? -8.851 -7.969 1.786 1.00 89.19 80 GLY A C 1
ATOM 662 O O . GLY A 1 80 ? -7.655 -8.2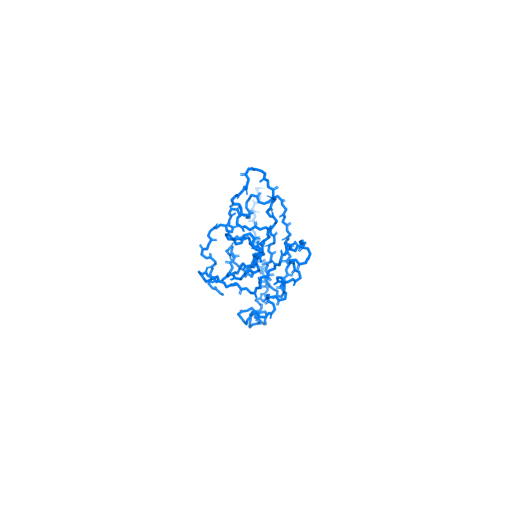31 1.917 1.00 89.19 80 GLY A O 1
ATOM 663 N N . ASP A 1 81 ? -9.646 -8.607 0.926 1.00 88.06 81 ASP A N 1
ATOM 664 C CA . ASP A 1 81 ? -9.227 -9.574 -0.106 1.00 88.06 81 ASP A CA 1
ATOM 665 C C . ASP A 1 81 ? -9.270 -8.995 -1.531 1.00 88.06 81 ASP A C 1
ATOM 667 O O . ASP A 1 81 ? -8.787 -9.635 -2.465 1.00 88.06 81 ASP A O 1
ATOM 671 N N . SER A 1 82 ? -9.799 -7.783 -1.699 1.00 90.88 82 SER A N 1
ATOM 672 C CA . SER A 1 82 ? -9.893 -7.116 -2.991 1.00 90.88 82 SER A CA 1
ATOM 673 C C . SER A 1 82 ? -8.598 -6.382 -3.320 1.00 90.88 82 SER A C 1
ATOM 675 O O . SER A 1 82 ? -7.988 -5.754 -2.451 1.00 90.88 82 SER A O 1
ATOM 677 N N . LEU A 1 83 ? -8.202 -6.436 -4.590 1.00 92.00 83 LEU A N 1
ATOM 678 C CA . LEU A 1 83 ? -7.087 -5.688 -5.159 1.00 92.00 83 LEU A CA 1
ATOM 679 C C . LEU A 1 83 ? -7.577 -4.965 -6.414 1.00 92.00 83 LEU A C 1
ATOM 681 O O . LEU A 1 83 ? -8.125 -5.592 -7.320 1.00 92.00 83 LEU A O 1
ATOM 685 N N . GLN A 1 84 ? -7.338 -3.662 -6.484 1.00 94.00 84 GLN A N 1
ATOM 686 C CA . GLN A 1 84 ? -7.716 -2.822 -7.611 1.00 94.00 84 GLN A CA 1
ATOM 687 C C . GLN A 1 84 ? -6.498 -2.083 -8.164 1.00 94.00 84 GLN A C 1
ATOM 689 O O . GLN A 1 84 ? -5.729 -1.479 -7.415 1.00 94.00 84 GLN A O 1
ATOM 694 N N . VAL A 1 85 ? -6.345 -2.092 -9.489 1.00 94.44 85 VAL A N 1
ATOM 695 C CA . VAL A 1 85 ? -5.360 -1.252 -10.180 1.00 94.44 85 VAL A CA 1
ATOM 696 C C . VAL A 1 85 ? -5.933 0.151 -10.327 1.00 94.44 85 VAL A C 1
ATOM 698 O O . VAL A 1 85 ? -6.965 0.338 -10.967 1.00 94.44 85 VAL A O 1
ATOM 701 N N . MET A 1 86 ? -5.260 1.133 -9.731 1.00 95.00 86 MET A N 1
ATOM 702 C CA . MET A 1 86 ? -5.666 2.539 -9.782 1.00 95.00 86 MET A CA 1
ATOM 703 C C . MET A 1 86 ? -5.037 3.258 -10.970 1.00 95.00 86 MET A C 1
ATOM 705 O O . MET A 1 86 ? -5.674 4.099 -11.598 1.00 95.00 86 MET A O 1
ATOM 709 N N . GLN A 1 87 ? -3.777 2.936 -11.272 1.00 94.38 87 GLN A N 1
ATOM 710 C CA . GLN A 1 87 ? -3.019 3.583 -12.335 1.00 94.38 87 GLN A CA 1
ATOM 711 C C . GLN A 1 87 ? -1.912 2.660 -12.851 1.00 94.38 87 GLN A C 1
ATOM 713 O O . GLN A 1 87 ? -1.267 1.964 -12.069 1.00 94.38 87 GLN A O 1
ATOM 718 N N . ARG A 1 88 ? -1.667 2.695 -14.164 1.00 93.50 88 ARG A N 1
ATOM 719 C CA . ARG A 1 88 ? -0.466 2.128 -14.790 1.00 93.50 88 ARG A CA 1
ATOM 720 C C . ARG A 1 88 ? 0.556 3.232 -15.035 1.00 93.50 88 ARG A C 1
ATOM 722 O O . ARG A 1 88 ? 0.187 4.356 -15.369 1.00 93.50 88 ARG A O 1
ATOM 729 N N . LEU A 1 89 ? 1.822 2.905 -14.842 1.00 90.88 89 LEU A N 1
ATOM 730 C CA . LEU A 1 89 ? 2.957 3.810 -14.887 1.00 90.88 89 LEU A CA 1
ATOM 731 C C . LEU A 1 89 ? 3.993 3.230 -15.847 1.00 90.88 89 LEU A C 1
ATOM 733 O O . LEU A 1 89 ? 4.364 2.062 -15.750 1.00 90.88 89 LEU A O 1
ATOM 737 N N . GLU A 1 90 ? 4.485 4.068 -16.754 1.00 88.12 90 GLU A N 1
ATOM 738 C CA . GLU A 1 90 ? 5.535 3.678 -17.704 1.00 88.12 90 GLU A CA 1
ATOM 739 C C . GLU A 1 90 ? 6.868 3.395 -17.000 1.00 88.12 90 GLU A C 1
ATOM 741 O O . GLU A 1 90 ? 7.676 2.596 -17.460 1.00 88.12 90 GLU A O 1
ATOM 746 N N . GLN A 1 91 ? 7.097 4.046 -15.860 1.00 88.12 91 GLN A N 1
ATOM 747 C CA . GLN A 1 91 ? 8.324 3.943 -15.086 1.00 88.12 91 GLN A CA 1
ATOM 748 C C . GLN A 1 91 ? 8.019 4.010 -13.592 1.00 88.12 91 GLN A C 1
ATOM 750 O O . GLN A 1 91 ? 7.063 4.656 -13.154 1.00 88.12 91 GLN A O 1
ATOM 755 N N . ALA A 1 92 ? 8.847 3.331 -12.800 1.00 87.69 92 ALA A N 1
ATOM 756 C CA . ALA A 1 92 ? 8.684 3.309 -11.359 1.00 87.69 92 ALA A CA 1
ATOM 757 C C . ALA A 1 92 ? 8.865 4.720 -10.775 1.00 87.69 92 ALA A C 1
ATOM 759 O O . ALA A 1 92 ? 9.904 5.340 -11.026 1.00 87.69 92 ALA A O 1
ATOM 760 N N . PRO A 1 93 ? 7.933 5.208 -9.940 1.00 92.19 93 PRO A N 1
ATOM 761 C CA . PRO A 1 93 ? 8.086 6.507 -9.309 1.00 92.19 93 PRO A CA 1
ATOM 762 C C . PRO A 1 93 ? 9.255 6.492 -8.316 1.00 92.19 93 PRO A C 1
ATOM 764 O O . PRO A 1 93 ? 9.742 5.435 -7.899 1.00 92.19 93 PRO A O 1
ATOM 767 N N . SER A 1 94 ? 9.695 7.681 -7.908 1.00 93.19 94 SER A N 1
ATOM 768 C CA . SER A 1 94 ? 10.508 7.833 -6.702 1.00 93.19 94 SER A CA 1
ATOM 769 C C . SER A 1 94 ? 9.670 7.536 -5.453 1.00 93.19 94 SER A C 1
ATOM 771 O O . SER A 1 94 ? 8.439 7.487 -5.515 1.00 93.19 94 SER A O 1
ATOM 773 N N . TYR A 1 95 ? 10.322 7.379 -4.300 1.00 92.56 95 TYR A N 1
ATOM 774 C CA . TYR A 1 95 ? 9.613 7.201 -3.031 1.00 92.56 95 TYR A CA 1
ATOM 775 C C . TYR A 1 95 ? 8.672 8.374 -2.718 1.00 92.56 95 TYR A C 1
ATOM 777 O O . TYR A 1 95 ? 7.509 8.153 -2.396 1.00 92.56 95 TYR A O 1
ATOM 785 N N . GLU A 1 96 ? 9.148 9.612 -2.866 1.00 94.06 96 GLU A N 1
ATOM 786 C CA . GLU A 1 96 ? 8.325 10.808 -2.642 1.00 94.06 96 GLU A CA 1
ATOM 787 C C . GLU A 1 96 ? 7.153 10.876 -3.628 1.00 94.06 96 GLU A C 1
ATOM 789 O O . GLU A 1 96 ? 6.020 11.129 -3.224 1.00 94.06 96 GLU A O 1
ATOM 794 N N . GLY A 1 97 ? 7.388 10.551 -4.906 1.00 95.62 97 GLY A N 1
ATOM 795 C CA . GLY A 1 97 ? 6.317 10.479 -5.902 1.00 95.62 97 GLY A CA 1
ATOM 796 C C . GLY A 1 97 ? 5.262 9.433 -5.538 1.00 95.62 97 GLY A C 1
ATOM 797 O O . GLY A 1 97 ? 4.065 9.709 -5.584 1.00 95.62 97 GLY A O 1
ATOM 798 N N . PHE A 1 98 ? 5.697 8.250 -5.099 1.00 95.19 98 PHE A N 1
ATOM 799 C CA . PHE A 1 98 ? 4.798 7.227 -4.575 1.00 95.19 98 PHE A CA 1
ATOM 800 C C . PHE A 1 98 ? 4.017 7.717 -3.352 1.00 95.19 98 PHE A C 1
ATOM 802 O O . PHE A 1 98 ? 2.806 7.524 -3.294 1.00 95.19 98 PHE A O 1
ATOM 809 N N . ARG A 1 99 ? 4.681 8.357 -2.384 1.00 95.19 99 ARG A N 1
ATOM 810 C CA . ARG A 1 99 ? 4.044 8.855 -1.162 1.00 95.19 99 ARG A CA 1
ATOM 811 C C . ARG A 1 99 ? 2.924 9.840 -1.486 1.00 95.19 99 ARG A C 1
ATOM 813 O O . ARG A 1 99 ? 1.832 9.700 -0.939 1.00 95.19 99 ARG A O 1
ATOM 820 N N . SER A 1 100 ? 3.175 10.795 -2.381 1.00 95.44 100 SER A N 1
ATOM 821 C CA . SER A 1 100 ? 2.162 11.752 -2.834 1.00 95.44 100 SER A CA 1
ATOM 822 C C . SER A 1 100 ? 0.980 11.052 -3.505 1.00 95.44 100 SER A C 1
ATOM 824 O O . SER A 1 100 ? -0.159 11.284 -3.104 1.00 95.44 100 SER A O 1
ATOM 826 N N . LEU A 1 101 ? 1.241 10.141 -4.451 1.00 96.12 101 LEU A N 1
ATOM 827 C CA . LEU A 1 101 ? 0.191 9.375 -5.134 1.00 96.12 101 LEU A CA 1
ATOM 828 C C . LEU A 1 101 ? -0.631 8.531 -4.156 1.00 96.12 101 LEU A C 1
ATOM 830 O O . LEU A 1 101 ? -1.854 8.484 -4.245 1.00 96.12 101 LEU A O 1
ATOM 834 N N . ALA A 1 102 ? 0.026 7.867 -3.207 1.00 95.94 102 ALA A N 1
ATOM 835 C CA . ALA A 1 102 ? -0.640 7.015 -2.235 1.00 95.94 102 ALA A CA 1
ATOM 836 C C . ALA A 1 102 ? -1.536 7.823 -1.290 1.00 95.94 102 ALA A C 1
ATOM 838 O O . ALA A 1 102 ? -2.663 7.411 -1.032 1.00 95.94 102 ALA A O 1
ATOM 839 N N . LEU A 1 103 ? -1.083 8.990 -0.821 1.00 94.25 103 LEU A N 1
ATOM 840 C CA . LEU A 1 103 ? -1.916 9.881 -0.010 1.00 94.25 103 LEU A CA 1
ATOM 841 C C . LEU A 1 103 ? -3.102 10.439 -0.801 1.00 94.25 103 LEU A C 1
ATOM 843 O O . LEU A 1 103 ? -4.204 10.502 -0.265 1.00 94.25 103 LEU A O 1
ATOM 847 N N . GLU A 1 104 ? -2.912 10.773 -2.076 1.00 94.31 104 GLU A N 1
ATOM 848 C CA . GLU A 1 104 ? -4.008 11.195 -2.948 1.00 94.31 104 GLU A CA 1
ATOM 849 C C . GLU A 1 104 ? -5.053 10.082 -3.127 1.00 94.31 104 GLU A C 1
ATOM 851 O O . GLU A 1 104 ? -6.254 10.332 -3.021 1.00 94.31 104 GLU A O 1
ATOM 856 N N . GLN A 1 105 ? -4.625 8.832 -3.343 1.00 93.94 105 GLN A N 1
ATOM 857 C CA . GLN A 1 105 ? -5.564 7.706 -3.394 1.00 93.94 105 GLN A CA 1
ATOM 858 C C . GLN A 1 105 ? -6.260 7.498 -2.050 1.00 93.94 105 GLN A C 1
ATOM 860 O O . GLN A 1 105 ? -7.465 7.263 -2.017 1.00 93.94 105 GLN A O 1
ATOM 865 N N . LEU A 1 106 ? -5.533 7.640 -0.941 1.00 91.81 106 LEU A N 1
ATOM 866 C CA . LEU A 1 106 ? -6.095 7.537 0.402 1.00 91.81 106 LEU A CA 1
ATOM 867 C C . LEU A 1 106 ? -7.203 8.573 0.646 1.00 91.81 106 LEU A C 1
ATOM 869 O O . LEU A 1 106 ? -8.204 8.258 1.286 1.00 91.81 106 LEU A O 1
ATOM 873 N N . GLU A 1 107 ? -7.052 9.785 0.106 1.00 90.50 107 GLU A N 1
ATOM 874 C CA . GLU A 1 107 ? -8.069 10.841 0.167 1.00 90.50 107 GLU A CA 1
ATOM 875 C C . GLU A 1 107 ? -9.316 10.539 -0.651 1.00 90.50 107 GLU A C 1
ATOM 877 O O . GLU A 1 107 ? -10.399 10.979 -0.279 1.00 90.50 107 GLU A O 1
ATOM 882 N N . ARG A 1 108 ? -9.185 9.788 -1.742 1.00 87.75 108 ARG A N 1
ATOM 883 C CA . ARG A 1 108 ? -10.307 9.434 -2.617 1.00 87.75 108 ARG A CA 1
ATOM 884 C C . ARG A 1 108 ? -11.123 8.253 -2.090 1.00 87.75 108 ARG A C 1
ATOM 886 O O . ARG A 1 108 ? -12.219 8.014 -2.592 1.00 87.75 108 ARG A O 1
ATOM 893 N N . LEU A 1 109 ? -10.618 7.515 -1.096 1.00 83.94 109 LEU A N 1
ATOM 894 C CA . LEU A 1 109 ? -11.298 6.339 -0.559 1.00 83.94 109 LEU A CA 1
ATOM 895 C C . LEU A 1 109 ? -12.419 6.733 0.424 1.00 83.94 109 LEU A C 1
ATOM 897 O O . LEU A 1 109 ? -12.144 7.239 1.519 1.00 83.94 109 LEU A O 1
ATOM 901 N N . PRO A 1 110 ? -13.694 6.449 0.093 1.00 69.56 110 PRO A N 1
ATOM 902 C CA . PRO A 1 110 ? -14.835 6.864 0.912 1.00 69.56 110 PRO A CA 1
ATOM 903 C C . PRO A 1 110 ? -14.843 6.193 2.294 1.00 69.56 110 PRO A C 1
ATOM 905 O O . PRO A 1 110 ? -15.255 6.802 3.280 1.00 69.56 110 PRO A O 1
ATOM 908 N N . SER A 1 111 ? -14.309 4.970 2.397 1.00 68.19 111 SER A N 1
ATOM 909 C CA . SER A 1 111 ? -14.222 4.190 3.640 1.00 68.19 111 SER A CA 1
ATOM 910 C C . SER A 1 111 ? -13.361 4.845 4.730 1.00 68.19 111 SER A C 1
ATOM 912 O O . SER A 1 111 ? -13.516 4.526 5.914 1.00 68.19 111 SER A O 1
ATOM 914 N N . ILE A 1 112 ? -12.493 5.787 4.351 1.00 66.25 112 ILE A N 1
ATOM 915 C CA . ILE A 1 112 ? -11.562 6.479 5.246 1.00 66.25 112 ILE A CA 1
ATOM 916 C C . ILE A 1 112 ? -12.094 7.845 5.694 1.00 66.25 112 ILE A C 1
ATOM 918 O O . ILE A 1 112 ? -11.923 8.223 6.860 1.00 66.25 112 ILE A O 1
ATOM 922 N N . ILE A 1 113 ? -12.785 8.568 4.808 1.00 59.12 113 ILE A N 1
ATOM 923 C CA . ILE A 1 113 ? -13.316 9.911 5.086 1.00 59.12 113 ILE A CA 1
ATOM 924 C C . ILE A 1 113 ? -14.354 9.877 6.221 1.00 59.12 113 ILE A C 1
ATOM 926 O O . ILE A 1 113 ? -14.279 10.689 7.146 1.00 59.12 113 ILE A O 1
ATOM 930 N N . ASP A 1 114 ? -15.254 8.891 6.227 1.00 57.50 114 ASP A N 1
ATOM 931 C CA . ASP A 1 114 ? -16.354 8.802 7.202 1.00 57.50 114 ASP A CA 1
ATOM 932 C C . ASP A 1 114 ? -15.911 8.533 8.652 1.00 57.50 114 ASP A C 1
ATOM 934 O O . ASP A 1 114 ? -16.686 8.723 9.593 1.00 57.50 114 ASP A O 1
ATOM 938 N N . ARG A 1 115 ? -14.670 8.076 8.868 1.00 56.28 115 ARG A N 1
ATOM 939 C CA . ARG A 1 115 ? -14.185 7.632 10.189 1.00 56.28 115 ARG A CA 1
ATOM 940 C C . ARG A 1 115 ? -13.194 8.580 10.849 1.00 56.28 115 ARG A C 1
ATOM 942 O O . ARG A 1 115 ? -13.097 8.567 12.074 1.00 56.28 115 ARG A O 1
ATOM 949 N N . SER A 1 116 ? -12.528 9.448 10.085 1.00 52.72 116 SER A N 1
ATOM 950 C CA . SER A 1 116 ? -11.680 10.513 10.643 1.00 52.72 116 SER A CA 1
ATOM 951 C C . SER A 1 116 ? -12.464 11.435 11.598 1.00 52.72 116 SER A C 1
ATOM 953 O O . SER A 1 116 ? -11.948 11.849 12.639 1.00 52.72 116 SER A O 1
ATOM 955 N N . SER A 1 117 ? -13.755 11.657 11.321 1.00 51.06 117 SER A N 1
ATOM 956 C CA . SER A 1 117 ? -14.671 12.441 12.164 1.00 51.06 117 SER A CA 1
ATOM 957 C C . SER A 1 117 ? -15.045 11.766 13.497 1.00 51.06 117 SER A C 1
ATOM 959 O O . SER A 1 117 ? -15.544 12.433 14.403 1.00 51.06 117 SER A O 1
ATOM 961 N N . LYS A 1 118 ? -14.778 10.461 13.658 1.00 48.94 118 LYS A N 1
ATOM 962 C CA . LYS A 1 118 ? -15.099 9.657 14.852 1.00 48.94 118 LYS A CA 1
ATOM 963 C C . LYS A 1 118 ? -13.835 9.158 15.554 1.00 48.94 118 LYS A C 1
ATOM 965 O O . LYS A 1 118 ? -13.699 7.978 15.864 1.00 48.94 118 LYS A O 1
ATOM 970 N N . SER A 1 119 ? -12.893 10.052 15.829 1.00 47.41 119 SER A N 1
ATOM 971 C CA . SER A 1 119 ? -11.735 9.714 16.666 1.00 47.41 119 SER A CA 1
ATOM 972 C C . SER A 1 119 ? -12.168 9.530 18.137 1.00 47.41 119 SER A C 1
ATOM 974 O O . SER A 1 119 ? -12.741 10.461 18.710 1.00 47.41 119 SER A O 1
ATOM 976 N N . PRO A 1 120 ? -11.898 8.387 18.802 1.00 47.16 120 PRO A N 1
ATOM 977 C CA . PRO A 1 120 ? -12.178 8.227 20.226 1.00 47.16 120 PRO A CA 1
ATOM 978 C C . PRO A 1 120 ? -11.211 9.089 21.044 1.00 47.16 120 PRO A C 1
ATOM 980 O O . PRO A 1 120 ? -9.996 8.899 21.003 1.00 47.16 120 PRO A O 1
ATOM 983 N N . ARG A 1 121 ? -11.753 10.039 21.812 1.00 47.97 121 ARG A N 1
ATOM 984 C CA . ARG A 1 121 ? -11.007 10.819 22.813 1.00 47.97 121 ARG A CA 1
ATOM 985 C C . ARG A 1 121 ? -10.266 9.850 23.752 1.00 47.97 121 ARG A C 1
ATOM 987 O O . ARG A 1 121 ? -10.916 8.946 24.285 1.00 47.97 121 ARG A O 1
ATOM 994 N N . PRO A 1 122 ? -8.959 10.021 24.021 1.00 48.91 122 PRO A N 1
ATOM 995 C CA . PRO A 1 122 ? -8.269 9.176 24.987 1.00 48.91 122 PRO A CA 1
ATOM 996 C C . PRO A 1 122 ? -8.897 9.378 26.372 1.00 48.91 122 PRO A C 1
ATOM 998 O O . PRO A 1 122 ? -8.809 10.456 26.965 1.00 48.91 122 PRO A O 1
ATOM 1001 N N . ARG A 1 123 ? -9.560 8.339 26.898 1.00 51.25 123 ARG A N 1
ATOM 1002 C CA . ARG A 1 123 ? -9.980 8.284 28.302 1.00 51.25 123 ARG A CA 1
ATOM 1003 C C . ARG A 1 123 ? -8.717 8.195 29.152 1.00 51.25 123 ARG A C 1
ATOM 1005 O O . ARG A 1 123 ? -8.124 7.132 29.301 1.00 51.25 123 ARG A O 1
ATOM 1012 N N . ARG A 1 124 ? -8.297 9.341 29.685 1.00 48.34 124 ARG A N 1
ATOM 1013 C CA . ARG A 1 124 ? -7.250 9.447 30.700 1.00 48.34 124 ARG A CA 1
ATOM 1014 C C . ARG A 1 124 ? -7.713 8.633 31.915 1.00 48.34 124 ARG A C 1
ATOM 1016 O O . ARG A 1 124 ? -8.621 9.053 32.625 1.00 48.34 124 ARG A O 1
ATOM 1023 N N . ALA A 1 125 ? -7.148 7.441 32.096 1.00 49.38 125 ALA A N 1
ATOM 1024 C CA . ALA A 1 125 ? -7.411 6.598 33.253 1.00 49.38 125 ALA A CA 1
ATOM 1025 C C . ALA A 1 125 ? -7.001 7.359 34.523 1.00 49.38 125 ALA A C 1
ATOM 1027 O O . ALA A 1 125 ? -5.839 7.740 34.684 1.00 49.38 125 ALA A O 1
ATOM 1028 N N . GLY A 1 126 ? -7.976 7.631 35.392 1.00 44.00 126 GLY A N 1
ATOM 1029 C CA . GLY A 1 126 ? -7.737 8.200 36.710 1.00 44.00 126 GLY A CA 1
ATOM 1030 C C . GLY A 1 126 ? -6.887 7.236 37.530 1.00 44.00 126 GLY A C 1
ATOM 1031 O O . GLY A 1 126 ? -7.272 6.090 37.744 1.00 44.00 126 GLY A O 1
ATOM 1032 N N . LYS A 1 127 ? -5.715 7.693 37.973 1.00 46.25 127 LYS A N 1
ATOM 1033 C CA . LYS A 1 127 ? -4.932 7.001 38.997 1.00 46.25 127 LYS A CA 1
ATOM 1034 C C . LYS A 1 127 ? -5.659 7.155 40.332 1.00 46.25 127 LYS A C 1
ATOM 1036 O O . LYS A 1 127 ? -5.518 8.180 40.992 1.00 46.25 127 LYS A O 1
ATOM 1041 N N . THR A 1 128 ? -6.410 6.139 40.735 1.00 43.88 128 THR A N 1
ATOM 1042 C CA . THR A 1 128 ? -6.806 5.957 42.133 1.00 43.88 128 THR A CA 1
ATOM 1043 C C . THR A 1 128 ? -5.568 5.471 42.884 1.00 43.88 128 THR A C 1
ATOM 1045 O O . THR A 1 128 ? -5.160 4.319 42.752 1.00 43.88 128 THR A O 1
ATOM 1048 N N . ALA A 1 129 ? -4.898 6.371 43.601 1.00 48.19 129 ALA A N 1
ATOM 1049 C CA . ALA A 1 129 ? -3.792 6.011 44.479 1.00 48.19 129 ALA A CA 1
ATOM 1050 C C . ALA A 1 129 ? -4.363 5.411 45.772 1.00 48.19 129 ALA A C 1
ATOM 1052 O O . ALA A 1 129 ? -4.788 6.136 46.669 1.00 48.19 129 ALA A O 1
ATOM 1053 N N . THR A 1 130 ? -4.390 4.083 45.861 1.00 44.31 130 THR A N 1
ATOM 1054 C CA . THR A 1 130 ? -4.649 3.374 47.119 1.00 44.31 130 THR A CA 1
ATOM 1055 C C . THR A 1 130 ? -3.410 3.493 48.004 1.00 44.31 130 THR A C 1
ATOM 1057 O O . THR A 1 130 ? -2.368 2.908 47.717 1.00 44.31 130 THR A O 1
ATOM 1060 N N . ILE A 1 131 ? -3.519 4.277 49.077 1.00 49.06 131 ILE A N 1
ATOM 1061 C CA . ILE A 1 131 ? -2.511 4.384 50.136 1.00 49.06 131 ILE A CA 1
ATOM 1062 C C . ILE A 1 131 ? -2.568 3.098 50.968 1.00 49.06 131 ILE A C 1
ATOM 1064 O O . ILE A 1 131 ? -3.509 2.892 51.732 1.00 49.06 131 ILE A O 1
ATOM 1068 N N . ILE A 1 132 ? -1.563 2.234 50.834 1.00 52.47 132 ILE A N 1
ATOM 1069 C CA . ILE A 1 132 ? -1.359 1.095 51.736 1.00 52.47 132 ILE A CA 1
ATOM 1070 C C . ILE A 1 132 ? -0.492 1.591 52.901 1.00 52.47 132 ILE A C 1
ATOM 1072 O O . ILE A 1 132 ? 0.684 1.906 52.720 1.00 52.47 132 ILE A O 1
ATOM 1076 N N . LYS A 1 133 ? -1.082 1.703 54.098 1.00 52.88 133 LYS A N 1
ATOM 1077 C CA . LYS A 1 133 ? -0.346 1.942 55.349 1.00 52.88 133 LYS A CA 1
ATOM 1078 C C . LYS A 1 133 ? 0.312 0.634 55.795 1.00 52.88 133 LYS A C 1
ATOM 1080 O O . LYS A 1 133 ? -0.389 -0.326 56.095 1.00 52.88 133 LYS A O 1
ATOM 1085 N N . PHE A 1 134 ? 1.639 0.622 55.883 1.00 47.28 134 PHE A N 1
ATOM 1086 C CA . PHE A 1 134 ? 2.386 -0.409 56.607 1.00 47.28 134 PHE A CA 1
ATOM 1087 C C . PHE A 1 134 ? 2.512 -0.014 58.089 1.00 47.28 134 PHE A C 1
ATOM 1089 O O . PHE A 1 134 ? 2.854 1.142 58.360 1.00 47.28 134 PHE A O 1
ATOM 1096 N N . PRO A 1 135 ? 2.278 -0.926 59.051 1.00 59.78 135 PRO A N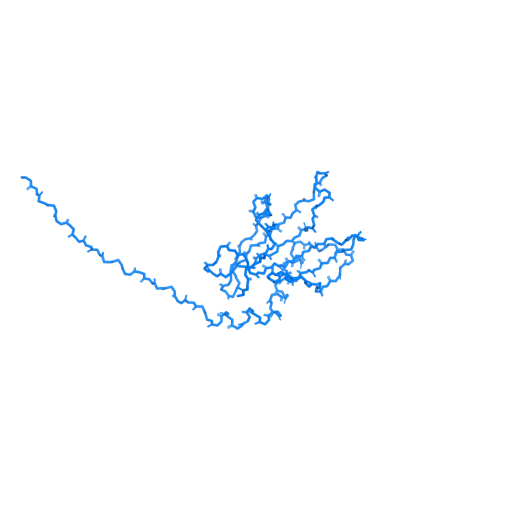 1
ATOM 1097 C CA . PRO A 1 135 ? 2.656 -0.700 60.439 1.00 59.78 135 PRO A CA 1
ATOM 1098 C C . PRO A 1 135 ? 4.166 -0.935 60.595 1.00 59.78 135 PRO A C 1
ATOM 1100 O O . PRO A 1 135 ? 4.722 -1.854 59.991 1.00 59.78 135 PRO A O 1
ATOM 1103 N N . ARG A 1 136 ? 4.838 -0.082 61.374 1.00 52.16 136 ARG A N 1
ATOM 1104 C CA . ARG A 1 136 ? 6.230 -0.300 61.795 1.00 52.16 136 ARG A CA 1
ATOM 1105 C C . ARG A 1 136 ? 6.262 -0.974 63.177 1.00 52.16 136 ARG A C 1
ATOM 1107 O O . ARG A 1 136 ? 5.334 -0.725 63.947 1.00 52.16 136 ARG A O 1
ATOM 1114 N N . PRO A 1 137 ? 7.282 -1.810 63.443 1.00 65.62 137 PRO A N 1
ATOM 1115 C CA . PRO A 1 137 ? 7.505 -2.465 64.732 1.00 65.62 137 PRO A CA 1
ATOM 1116 C C . PRO A 1 137 ? 7.933 -1.486 65.829 1.00 65.62 137 PRO A C 1
ATOM 1118 O O . PRO A 1 137 ? 8.493 -0.416 65.484 1.00 65.62 137 PRO A O 1
#

Secondary structure (DSSP, 8-state):
-PPP--THHHHHHHH-SEEEEEEETTEEEEEEE----TT-TT--EEEEEEEE-TT-SS-SEEEEEEE-TTS-EEEEEEETTEEEEEEEESSPPPHHHHHHHHHHHHHH-HHHHHHHTTPPP-----------PPPP-

Sequence (137 aa):
MKALQDISWLRYLYTSVQREHFSWRGLRIVTVMVPSSSLHHFERFKYRMLVFEAATITPVLAINIEDDLMGSWCLTVQEGDSLQVMQRLEQAPSYEGFRSLALEQLERLPSIIDRSSKSPRPRRAGKTATIIKFPRP

Radius of gyration: 20.14 Å; chains: 1; bounding box: 36×25×83 Å